Protein AF-A0A956WEF5-F1 (afdb_monomer)

Nearest PDB structures (foldseek):
  1ory-assembly1_A  TM=5.191E-01  e=2.048E+00  Aquifex aeolicus VF5
  8xyv-assembly2_B  TM=6.506E-01  e=3.938E+00  synthetic construct
  8fit-assembly1_A  TM=6.083E-01  e=5.626E+00  synthetic construct
  8xyv-assembly1_A  TM=6.035E-01  e=4.707E+00  synthetic construct
  5k7v-assembly1_B  TM=5.046E-01  e=6.336E+00  synthetic construct

Solvent-accessible surface area (backbone atoms only — not comparable to full-atom values): 5389 Å² total; per-residue (Å²): 132,83,85,73,51,72,48,55,54,41,49,51,54,43,50,58,30,48,49,51,25,59,70,25,42,63,47,34,71,68,61,84,44,77,60,20,46,50,44,28,31,55,25,26,49,52,30,41,55,48,46,64,72,34,47,87,64,48,65,63,85,67,46,50,61,55,52,48,51,39,49,48,57,29,50,62,41,42,60,54,48,54,51,53,53,49,52,54,52,53,53,56,48,60,73,70,49,81,135

Radius of gyration: 17.97 Å; Cα contacts (8 Å, |Δi|>4): 74; chains: 1; bounding box: 50×24×54 Å

Mean predicted aligned error: 5.7 Å

pLDDT: mean 89.57, std 7.63, range [52.97, 96.94]

Secondary structure (DSSP, 8-state):
-----HHHHHHHHHHHHHHHHHHHHHHHHH-S-HHHHHHHHHHHHHHHHHHHHHGGGS-HHHHHHHHHHHHHHHHHHHHHHHHHHHHHHHHHHHHTS--

Foldseek 3Di:
DPDQDLLNVLVVQLVVLVVQLVVLQVVVVVVPDPVSLVSNLVSLVSSLVSLVVCVVSDDCVVSVVVSVVSVVSNVVSVVVVVVVVVVVVVVVCVVVDDD

Structure (mmCIF, N/CA/C/O backbone):
data_AF-A0A956WEF5-F1
#
_entry.id   AF-A0A956WEF5-F1
#
loop_
_atom_site.group_PDB
_atom_site.id
_atom_site.type_symbol
_atom_site.label_atom_id
_atom_site.label_alt_id
_atom_site.label_comp_id
_atom_site.label_asym_id
_atom_site.label_entity_id
_atom_site.label_seq_id
_atom_site.pdbx_PDB_ins_code
_atom_site.Cartn_x
_atom_site.Cartn_y
_atom_site.Cartn_z
_atom_site.occupancy
_atom_site.B_iso_or_equiv
_atom_site.auth_seq_id
_atom_site.auth_comp_id
_atom_site.auth_asym_id
_atom_site.auth_atom_id
_atom_site.pdbx_PDB_model_num
ATOM 1 N N . MET A 1 1 ? 4.951 16.988 -27.914 1.00 52.97 1 MET A N 1
ATOM 2 C CA . MET A 1 1 ? 4.544 15.969 -26.926 1.00 52.97 1 MET A CA 1
ATOM 3 C C . MET A 1 1 ? 5.767 15.113 -26.678 1.00 52.97 1 MET A C 1
ATOM 5 O O . MET A 1 1 ? 6.176 14.414 -27.592 1.00 52.97 1 MET A O 1
ATOM 9 N N . THR A 1 2 ? 6.439 15.276 -25.542 1.00 69.56 2 THR A N 1
ATOM 10 C CA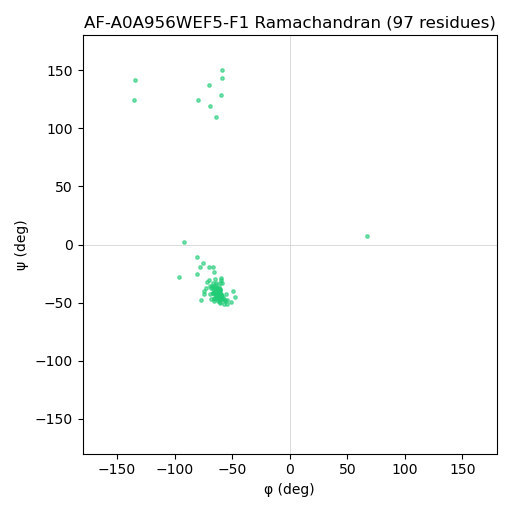 . THR A 1 2 ? 7.626 14.469 -25.232 1.00 69.56 2 THR A CA 1
ATOM 11 C C . THR A 1 2 ? 7.156 13.040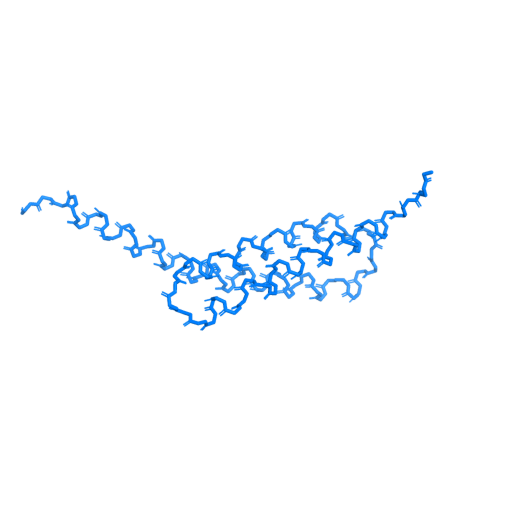 -24.983 1.00 69.56 2 THR A C 1
ATOM 13 O O . THR A 1 2 ? 6.311 12.825 -24.117 1.00 69.56 2 THR A O 1
ATOM 16 N N . GLU A 1 3 ? 7.625 12.086 -25.781 1.00 78.19 3 GLU A N 1
ATOM 17 C CA . GLU A 1 3 ? 7.337 10.665 -25.580 1.00 78.19 3 GLU A CA 1
ATOM 18 C C . GLU A 1 3 ? 7.966 10.239 -24.249 1.00 78.19 3 GLU A C 1
ATOM 20 O O . GLU A 1 3 ? 9.188 10.227 -24.099 1.00 78.19 3 GLU A O 1
ATOM 25 N N . ILE A 1 4 ? 7.134 9.971 -23.244 1.00 85.06 4 ILE A N 1
ATOM 26 C CA . ILE A 1 4 ? 7.606 9.481 -21.949 1.00 85.06 4 ILE A CA 1
ATOM 27 C C . ILE A 1 4 ? 7.865 7.983 -22.105 1.00 85.06 4 ILE A C 1
ATOM 29 O O . ILE A 1 4 ? 6.974 7.229 -22.493 1.00 85.06 4 ILE A O 1
ATOM 33 N N . SER A 1 5 ? 9.083 7.543 -21.786 1.00 94.31 5 SER A N 1
ATOM 34 C CA . SER A 1 5 ? 9.415 6.119 -21.730 1.00 94.31 5 SER A CA 1
ATOM 35 C C . SER A 1 5 ? 8.519 5.401 -20.720 1.00 94.31 5 SER A C 1
ATOM 37 O O . SER A 1 5 ? 8.261 5.923 -19.634 1.00 94.31 5 SER A O 1
ATOM 39 N N . TYR A 1 6 ? 8.114 4.161 -21.017 1.00 92.25 6 TYR A N 1
ATOM 40 C CA . TYR A 1 6 ? 7.374 3.313 -20.071 1.00 92.25 6 TYR A CA 1
ATOM 41 C C . TYR A 1 6 ? 8.047 3.267 -18.692 1.00 92.25 6 TYR A C 1
ATOM 43 O O . TYR A 1 6 ? 7.389 3.372 -17.659 1.00 92.25 6 TYR A O 1
ATOM 51 N N . ARG A 1 7 ? 9.383 3.191 -18.670 1.00 93.88 7 ARG A N 1
ATOM 52 C CA . ARG A 1 7 ? 10.163 3.196 -17.430 1.00 93.88 7 ARG A CA 1
ATOM 53 C C . ARG A 1 7 ? 9.988 4.483 -16.629 1.00 93.88 7 ARG A C 1
ATOM 55 O O . ARG A 1 7 ? 9.909 4.414 -15.404 1.00 93.88 7 ARG A O 1
ATOM 62 N N . ASP A 1 8 ? 9.955 5.630 -17.293 1.00 95.38 8 ASP A N 1
ATOM 63 C CA . ASP A 1 8 ? 9.848 6.924 -16.621 1.00 95.38 8 ASP A CA 1
ATOM 64 C C . ASP A 1 8 ? 8.428 7.147 -16.104 1.00 95.38 8 ASP A C 1
ATOM 66 O O . ASP A 1 8 ? 8.259 7.548 -14.956 1.00 95.38 8 ASP A O 1
ATOM 70 N N . ALA A 1 9 ? 7.413 6.752 -16.879 1.00 95.44 9 ALA A N 1
ATOM 71 C CA . ALA A 1 9 ? 6.025 6.742 -16.421 1.00 95.44 9 ALA A CA 1
ATOM 72 C C . ALA A 1 9 ? 5.841 5.852 -15.177 1.00 95.44 9 ALA A C 1
ATOM 74 O O . ALA A 1 9 ? 5.237 6.275 -14.193 1.00 95.44 9 ALA A O 1
ATOM 75 N N . MET A 1 10 ? 6.408 4.639 -15.182 1.00 95.69 10 MET A N 1
ATOM 76 C CA . MET A 1 10 ? 6.340 3.724 -14.037 1.00 95.69 10 MET A CA 1
ATOM 77 C C . MET A 1 10 ? 7.127 4.230 -12.824 1.00 95.69 10 MET A C 1
ATOM 79 O O . MET A 1 10 ? 6.693 4.043 -11.688 1.00 95.69 10 MET A O 1
ATOM 83 N N . ARG A 1 11 ? 8.268 4.896 -13.039 1.00 95.06 11 ARG A N 1
ATOM 84 C CA . ARG A 1 11 ? 9.043 5.526 -11.963 1.00 95.06 11 ARG A CA 1
ATOM 85 C C . ARG A 1 11 ? 8.234 6.626 -11.280 1.00 95.06 11 ARG A C 1
ATOM 87 O O . ARG A 1 11 ? 8.163 6.620 -10.053 1.00 95.06 11 ARG A O 1
ATOM 94 N N . SER A 1 12 ? 7.627 7.526 -12.053 1.00 95.88 12 SER A N 1
ATOM 95 C CA . SER A 1 12 ? 6.776 8.593 -11.515 1.00 95.88 12 SER A CA 1
ATOM 96 C C . SER A 1 12 ? 5.582 8.012 -10.766 1.00 95.88 12 SER A C 1
ATOM 98 O O . SER A 1 12 ? 5.356 8.373 -9.616 1.00 95.88 12 SER A O 1
ATOM 100 N N . LEU A 1 13 ? 4.902 7.022 -11.356 1.00 95.12 13 LEU A N 1
ATOM 101 C CA . LEU A 1 13 ? 3.778 6.337 -10.722 1.00 95.12 13 LEU A CA 1
ATOM 102 C C . LEU A 1 13 ? 4.157 5.767 -9.348 1.00 95.12 13 LEU A C 1
ATOM 104 O O . LEU A 1 13 ? 3.455 6.011 -8.371 1.00 95.12 13 LEU A O 1
ATOM 108 N N . ILE A 1 14 ? 5.257 5.014 -9.252 1.00 95.94 14 ILE A N 1
AT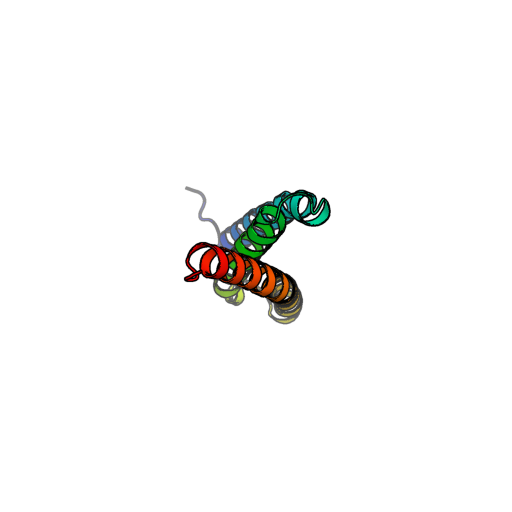OM 109 C CA . ILE A 1 14 ? 5.707 4.445 -7.973 1.00 95.94 14 ILE A CA 1
ATOM 110 C C . ILE A 1 14 ? 6.077 5.550 -6.981 1.00 95.94 14 ILE A C 1
ATOM 112 O O . ILE A 1 14 ? 5.705 5.447 -5.814 1.00 95.94 14 ILE A O 1
ATOM 116 N N . GLY A 1 15 ? 6.780 6.592 -7.435 1.00 95.50 15 GLY A N 1
ATOM 117 C CA . GLY A 1 15 ? 7.181 7.726 -6.601 1.00 95.50 15 GLY A CA 1
ATOM 118 C C . GLY A 1 15 ? 5.985 8.418 -5.952 1.00 95.50 15 GLY A C 1
ATOM 119 O O . GLY A 1 15 ? 5.936 8.532 -4.731 1.00 95.50 15 GLY A O 1
ATOM 120 N N . GLU A 1 16 ? 4.974 8.774 -6.743 1.00 96.31 16 GLU A N 1
ATOM 121 C CA . GLU A 1 16 ? 3.757 9.408 -6.228 1.00 96.31 16 GLU A CA 1
ATOM 122 C C . GLU A 1 16 ? 2.983 8.493 -5.264 1.00 96.31 16 GLU A C 1
ATOM 124 O O . GLU A 1 16 ? 2.392 8.953 -4.290 1.00 96.31 16 GLU A O 1
ATOM 129 N N . ARG A 1 17 ? 2.938 7.178 -5.527 1.00 96.44 17 ARG A N 1
ATOM 130 C CA . ARG A 1 17 ? 2.257 6.240 -4.618 1.00 96.44 17 ARG A CA 1
ATOM 131 C C . ARG A 1 17 ? 3.031 6.041 -3.318 1.00 96.44 17 ARG A C 1
ATOM 133 O O . ARG A 1 17 ? 2.404 5.826 -2.286 1.00 96.44 17 ARG A O 1
ATOM 140 N N . TRP A 1 18 ? 4.361 6.104 -3.358 1.00 95.38 18 TRP A N 1
ATOM 141 C CA . TRP A 1 18 ? 5.197 6.064 -2.160 1.00 95.38 18 TRP A CA 1
ATOM 142 C C . TRP A 1 18 ? 4.993 7.308 -1.293 1.00 95.38 18 TRP A C 1
ATOM 144 O O . TRP A 1 18 ? 4.861 7.179 -0.079 1.00 95.38 18 TRP A O 1
ATOM 154 N N . GLU A 1 19 ? 4.890 8.486 -1.906 1.00 96.06 19 GLU A N 1
ATOM 155 C CA . GLU A 1 19 ? 4.605 9.738 -1.201 1.00 96.06 19 GLU A CA 1
ATOM 156 C C . GLU A 1 19 ? 3.285 9.659 -0.424 1.00 96.06 19 GLU A C 1
ATOM 158 O O . GLU A 1 19 ? 3.268 9.923 0.774 1.00 96.06 19 GLU A O 1
ATOM 163 N N . SER A 1 20 ? 2.219 9.130 -1.037 1.00 95.12 20 SER A N 1
ATOM 164 C CA . SER A 1 20 ? 0.945 8.912 -0.333 1.00 95.12 20 SER A CA 1
ATOM 165 C C . SER A 1 20 ? 1.057 7.960 0.868 1.00 95.12 20 SER A C 1
ATOM 167 O O . SER A 1 20 ? 0.325 8.110 1.842 1.00 95.12 20 SER A O 1
ATOM 169 N N . VAL A 1 21 ? 1.941 6.955 0.813 1.00 94.19 21 VAL A N 1
ATOM 170 C CA . VAL A 1 21 ? 2.205 6.082 1.972 1.00 94.19 21 VAL A CA 1
ATOM 171 C C . VAL A 1 21 ? 2.915 6.874 3.061 1.00 94.19 21 VAL A C 1
ATOM 173 O O . VAL A 1 21 ? 2.523 6.801 4.221 1.00 94.19 21 VAL A O 1
ATOM 176 N N . TRP A 1 22 ? 3.944 7.634 2.688 1.00 93.94 22 TRP A N 1
ATOM 177 C CA . TRP A 1 22 ? 4.751 8.419 3.614 1.00 93.94 22 TRP A CA 1
ATOM 178 C C . TRP A 1 22 ? 3.930 9.474 4.360 1.00 93.94 22 TRP A C 1
ATOM 180 O O . TRP A 1 22 ? 4.056 9.596 5.575 1.00 93.94 22 TRP A O 1
ATOM 190 N N . GLU A 1 23 ? 3.043 10.180 3.661 1.00 94.38 23 GLU A N 1
ATOM 191 C CA . GLU A 1 23 ? 2.151 11.186 4.248 1.00 94.38 23 GLU A CA 1
ATOM 192 C C . GLU A 1 23 ? 1.144 10.593 5.243 1.00 94.38 23 GLU A C 1
ATOM 194 O O . GLU A 1 23 ? 0.753 11.263 6.197 1.00 94.38 23 GLU A O 1
ATOM 199 N N . ALA A 1 24 ? 0.745 9.331 5.059 1.00 91.88 24 ALA A N 1
ATOM 200 C CA . ALA A 1 24 ? -0.197 8.656 5.949 1.00 91.88 24 ALA A CA 1
ATOM 201 C C . ALA A 1 24 ? 0.459 8.122 7.241 1.00 91.88 24 ALA A C 1
ATOM 203 O O . ALA A 1 24 ? -0.216 7.969 8.261 1.00 91.88 24 ALA A O 1
ATOM 204 N N . ILE A 1 25 ? 1.771 7.845 7.227 1.00 91.25 25 ILE A N 1
ATOM 205 C CA . ILE A 1 25 ? 2.487 7.216 8.352 1.00 91.25 25 ILE A CA 1
ATOM 206 C C . ILE A 1 25 ? 2.378 8.009 9.667 1.00 91.25 25 ILE A C 1
ATOM 208 O O . ILE A 1 25 ? 2.091 7.380 10.687 1.00 91.25 25 ILE A O 1
ATOM 212 N N . PRO A 1 26 ? 2.574 9.344 9.707 1.00 91.75 26 PRO A N 1
ATOM 213 C CA . PRO A 1 26 ? 2.519 10.095 10.961 1.00 91.75 26 PRO A CA 1
ATOM 214 C C . PRO A 1 26 ? 1.204 9.913 11.726 1.00 91.75 26 PRO A C 1
ATOM 216 O O . PRO A 1 26 ? 1.235 9.680 12.932 1.00 91.75 26 PRO A O 1
ATOM 219 N N . ARG A 1 27 ? 0.062 9.924 11.023 1.00 87.88 27 ARG A N 1
ATOM 220 C CA . ARG A 1 27 ? -1.264 9.719 11.630 1.00 87.88 27 ARG A CA 1
ATOM 221 C C . ARG A 1 27 ? -1.410 8.311 12.209 1.00 87.88 27 ARG A C 1
ATOM 223 O O . ARG A 1 27 ? -1.948 8.148 13.297 1.00 87.88 27 ARG A O 1
ATOM 230 N N . ALA A 1 28 ? -0.898 7.297 11.509 1.00 86.81 28 ALA A N 1
ATOM 231 C CA . ALA A 1 28 ? -0.907 5.921 12.005 1.00 86.81 28 ALA A CA 1
ATOM 232 C C . ALA A 1 28 ? -0.040 5.738 13.262 1.00 86.81 28 ALA A C 1
ATOM 234 O O . ALA A 1 28 ? -0.404 4.967 14.144 1.00 86.81 28 ALA A O 1
ATOM 235 N N . ILE A 1 29 ? 1.096 6.440 13.347 1.00 87.75 29 ILE A N 1
ATOM 236 C CA . ILE A 1 29 ? 2.002 6.383 14.505 1.00 87.75 29 ILE A CA 1
ATOM 237 C C . ILE A 1 29 ? 1.415 7.119 15.713 1.00 87.75 29 ILE A C 1
ATOM 239 O O . ILE A 1 29 ? 1.587 6.655 16.837 1.00 87.75 29 ILE A O 1
ATOM 243 N N . GLU A 1 30 ? 0.733 8.247 15.498 1.00 87.62 30 GLU A N 1
ATOM 244 C CA . GLU A 1 30 ? 0.082 9.002 16.576 1.00 87.62 30 GLU A CA 1
ATOM 245 C C . GLU A 1 30 ? -0.957 8.148 17.319 1.00 87.62 30 GLU A C 1
ATOM 247 O O . GLU A 1 30 ? -1.120 8.290 18.529 1.00 87.62 30 GLU A O 1
ATOM 252 N N . GLY A 1 31 ? -1.627 7.227 16.615 1.00 73.94 31 GLY A N 1
ATOM 253 C CA . GLY A 1 31 ? -2.496 6.214 17.221 1.00 73.94 31 GLY A CA 1
ATOM 254 C C . GLY A 1 31 ? -3.763 6.770 17.882 1.00 73.94 31 GLY A C 1
ATOM 255 O O . GLY A 1 31 ? -4.488 6.022 18.532 1.00 73.94 31 GLY A O 1
ATOM 256 N N . ALA A 1 32 ? -4.038 8.067 17.721 1.00 71.88 32 ALA A N 1
ATOM 257 C CA . ALA A 1 32 ? -5.238 8.725 18.231 1.00 71.88 32 ALA A CA 1
ATOM 258 C C . ALA A 1 32 ? -6.485 8.444 17.370 1.00 71.88 32 ALA A C 1
ATOM 260 O O . ALA A 1 32 ? -7.605 8.616 17.847 1.00 71.88 32 ALA A O 1
ATOM 261 N N . ASP A 1 33 ? -6.289 8.008 16.121 1.00 73.19 33 ASP A N 1
ATOM 262 C CA . ASP A 1 33 ? -7.346 7.742 15.148 1.00 73.19 33 ASP A CA 1
ATOM 263 C C . ASP A 1 33 ? -7.099 6.413 14.412 1.00 73.19 33 ASP A C 1
ATOM 265 O O . ASP A 1 33 ? -6.047 6.209 13.795 1.00 73.19 33 ASP A O 1
ATOM 269 N N . ILE A 1 34 ? -8.092 5.518 14.457 1.00 72.81 34 ILE A N 1
ATOM 270 C CA . ILE A 1 34 ? -8.103 4.219 13.761 1.00 72.81 34 ILE A CA 1
ATOM 271 C C . ILE A 1 34 ? -7.970 4.410 12.240 1.00 72.81 34 ILE A C 1
ATOM 273 O O . ILE A 1 34 ? -7.391 3.564 11.546 1.00 72.81 34 ILE A O 1
ATOM 277 N N . GLU A 1 35 ? -8.435 5.541 11.709 1.00 80.00 35 GLU A N 1
ATOM 278 C CA . GLU A 1 35 ? -8.326 5.854 10.285 1.00 80.00 35 GLU A CA 1
ATOM 279 C C . GLU A 1 35 ? -6.869 6.043 9.834 1.00 80.00 35 GLU A C 1
ATOM 281 O O . GLU A 1 35 ? -6.545 5.764 8.682 1.00 80.00 35 GLU A O 1
ATOM 286 N N . GLY A 1 36 ? -5.937 6.383 10.735 1.00 85.50 36 GLY A N 1
ATOM 287 C CA . GLY A 1 36 ? -4.513 6.491 10.396 1.00 85.50 36 GLY A CA 1
ATOM 288 C C . GLY A 1 36 ? -3.922 5.180 9.867 1.00 85.50 36 GLY A C 1
ATOM 289 O O . GLY A 1 36 ? -3.264 5.154 8.825 1.00 85.50 36 GLY A O 1
ATOM 290 N N . VAL A 1 37 ? -4.194 4.060 10.542 1.00 86.12 37 VAL A N 1
ATOM 291 C CA . VAL A 1 37 ? -3.759 2.723 10.093 1.00 86.12 37 VAL A CA 1
ATOM 292 C C . VAL A 1 37 ? -4.469 2.327 8.796 1.00 86.12 37 VAL A C 1
ATOM 294 O O . VAL A 1 37 ? -3.853 1.732 7.902 1.00 86.12 37 VAL A O 1
ATOM 297 N N . HIS A 1 38 ? -5.753 2.677 8.670 1.00 86.62 38 HIS A N 1
ATOM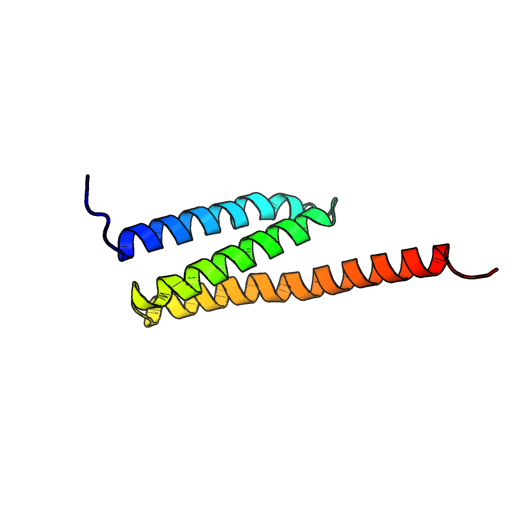 298 C CA . HIS A 1 38 ? -6.527 2.446 7.454 1.00 86.62 38 HIS A CA 1
ATOM 299 C C . HIS A 1 38 ? -5.908 3.162 6.243 1.00 86.62 38 HIS A C 1
ATOM 301 O O . HIS A 1 38 ? -5.692 2.528 5.205 1.00 86.62 38 HIS A O 1
ATOM 307 N N . ASP A 1 39 ? -5.532 4.431 6.391 1.00 90.12 39 ASP A N 1
ATOM 308 C CA . ASP A 1 39 ? -4.926 5.249 5.340 1.00 90.12 39 ASP A CA 1
ATOM 309 C C . ASP A 1 39 ? -3.607 4.649 4.838 1.00 90.12 39 ASP A C 1
ATOM 311 O O . ASP A 1 39 ? -3.434 4.440 3.630 1.00 90.12 39 ASP A O 1
ATOM 315 N N . VAL A 1 40 ? -2.695 4.279 5.747 1.00 92.38 40 VAL A N 1
ATOM 316 C CA . VAL A 1 40 ? -1.414 3.653 5.365 1.00 92.38 40 VAL A CA 1
ATOM 317 C C . VAL A 1 40 ? -1.660 2.313 4.670 1.00 92.38 40 VAL A C 1
ATOM 319 O O . VAL A 1 40 ? -0.999 1.987 3.676 1.00 92.38 40 VAL A O 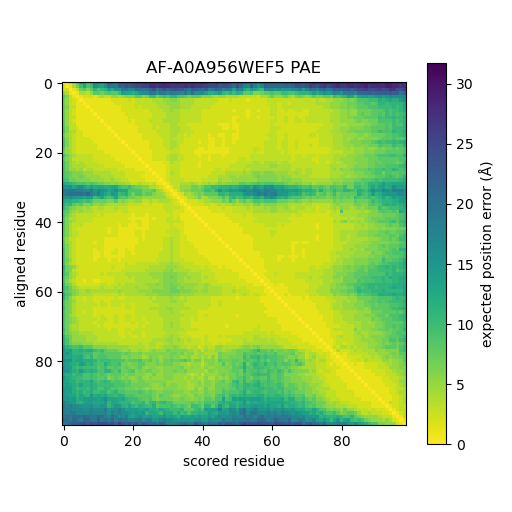1
ATOM 322 N N . ARG A 1 41 ? -2.642 1.527 5.124 1.00 90.38 41 ARG A N 1
ATOM 323 C CA . ARG A 1 41 ? -3.010 0.255 4.484 1.00 90.38 41 ARG A CA 1
ATOM 324 C C . ARG A 1 41 ? -3.544 0.468 3.066 1.00 90.38 41 ARG A C 1
ATOM 326 O O . ARG A 1 41 ? -3.174 -0.269 2.149 1.00 90.38 41 ARG A O 1
ATOM 333 N N . VAL A 1 42 ? -4.412 1.455 2.861 1.00 92.62 42 VAL A N 1
ATOM 334 C CA . VAL A 1 42 ? -4.970 1.774 1.540 1.00 92.62 42 VAL A CA 1
ATOM 335 C C . VAL A 1 42 ? -3.873 2.282 0.603 1.00 92.62 42 VAL A C 1
ATOM 337 O O . VAL A 1 42 ? -3.763 1.798 -0.530 1.00 92.62 42 VAL A O 1
ATOM 340 N N . ALA A 1 43 ? -3.026 3.201 1.068 1.00 95.12 43 ALA A N 1
ATOM 341 C CA . ALA A 1 43 ? -1.915 3.739 0.291 1.00 95.12 43 ALA A CA 1
ATOM 342 C C . ALA A 1 43 ? -0.901 2.645 -0.090 1.00 95.12 43 ALA A C 1
ATOM 344 O O . ALA A 1 43 ? -0.533 2.523 -1.260 1.00 95.12 43 ALA A O 1
ATOM 345 N N . SER A 1 44 ? -0.518 1.777 0.853 1.00 94.44 44 SER A N 1
ATOM 346 C CA . SER A 1 44 ? 0.448 0.692 0.612 1.00 94.44 44 SER A CA 1
ATOM 347 C C . SER A 1 44 ? -0.087 -0.370 -0.351 1.00 94.44 44 SER A C 1
ATOM 349 O O . SER A 1 44 ? 0.643 -0.827 -1.236 1.00 94.44 44 SER A O 1
ATOM 351 N N . ARG A 1 45 ? -1.387 -0.694 -0.290 1.00 94.75 45 ARG A N 1
ATOM 352 C CA . ARG A 1 45 ? -2.041 -1.557 -1.286 1.00 94.75 45 ARG A CA 1
ATOM 353 C C . ARG A 1 45 ? -1.973 -0.954 -2.693 1.00 94.75 45 ARG A C 1
ATOM 355 O O . ARG A 1 45 ? -1.696 -1.687 -3.643 1.00 94.75 45 ARG A O 1
ATOM 362 N N . ARG A 1 46 ? -2.225 0.353 -2.838 1.00 96.06 46 ARG A N 1
ATOM 363 C CA . ARG A 1 46 ? -2.153 1.060 -4.133 1.00 96.06 46 ARG A CA 1
ATOM 364 C C . ARG A 1 46 ? -0.726 1.111 -4.671 1.00 96.06 46 ARG A C 1
ATOM 366 O O . ARG A 1 46 ? -0.527 0.854 -5.855 1.00 96.06 46 ARG A O 1
ATOM 373 N N . LEU A 1 47 ? 0.255 1.369 -3.807 1.00 96.81 47 LEU A N 1
ATOM 374 C CA . LEU A 1 47 ? 1.672 1.272 -4.151 1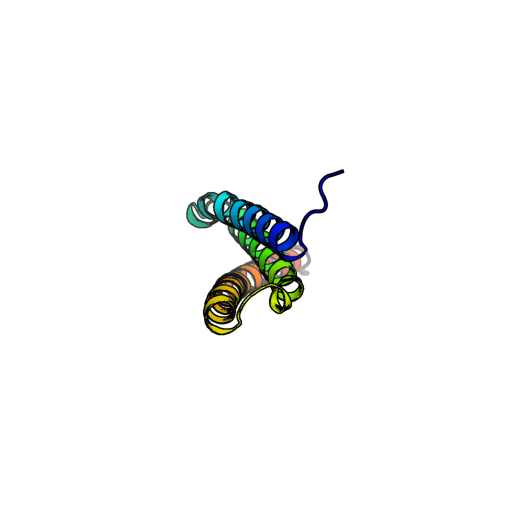.00 96.81 47 LEU A CA 1
ATOM 375 C C . LEU A 1 47 ? 2.012 -0.123 -4.679 1.00 96.81 47 LEU A C 1
ATOM 377 O O . LEU A 1 47 ? 2.593 -0.236 -5.752 1.00 96.81 47 LEU A O 1
ATOM 381 N N . ARG A 1 48 ? 1.601 -1.190 -3.985 1.00 95.50 48 ARG A N 1
ATOM 382 C CA . ARG A 1 48 ? 1.871 -2.563 -4.432 1.00 95.50 48 ARG A CA 1
ATOM 383 C C . ARG A 1 48 ? 1.261 -2.855 -5.803 1.00 95.50 48 ARG A C 1
ATOM 385 O O . ARG A 1 48 ? 1.947 -3.416 -6.644 1.00 95.50 48 ARG A O 1
ATOM 392 N N . ALA A 1 49 ? 0.021 -2.429 -6.043 1.00 96.25 49 ALA A N 1
ATOM 393 C CA . ALA A 1 49 ? -0.625 -2.595 -7.345 1.00 96.25 49 ALA A CA 1
ATOM 394 C C . ALA A 1 49 ? 0.118 -1.842 -8.464 1.00 96.25 49 ALA A C 1
ATOM 396 O O . ALA A 1 49 ? 0.328 -2.389 -9.544 1.00 96.25 49 ALA A O 1
ATOM 397 N N . ALA A 1 50 ? 0.567 -0.611 -8.200 1.00 96.44 50 ALA A N 1
ATOM 398 C CA . ALA A 1 50 ? 1.418 0.126 -9.131 1.00 96.44 50 ALA A CA 1
ATOM 399 C C . ALA A 1 50 ? 2.742 -0.607 -9.390 1.00 96.44 50 ALA A C 1
ATOM 401 O O . ALA A 1 50 ? 3.218 -0.650 -10.524 1.00 96.44 50 ALA A O 1
ATOM 402 N N . MET A 1 51 ? 3.317 -1.214 -8.351 1.00 96.94 51 MET A N 1
ATOM 403 C CA . MET A 1 51 ? 4.551 -1.972 -8.483 1.00 96.94 51 MET A CA 1
ATOM 404 C C . MET A 1 51 ? 4.376 -3.280 -9.272 1.00 96.94 51 MET A C 1
ATOM 406 O O . MET A 1 51 ? 5.256 -3.649 -10.044 1.00 96.94 51 MET A O 1
ATOM 410 N N . ASP A 1 52 ? 3.233 -3.956 -9.136 1.00 95.62 52 ASP A N 1
ATOM 411 C CA . ASP A 1 52 ? 2.898 -5.147 -9.929 1.00 95.62 52 ASP A CA 1
ATOM 412 C C . ASP A 1 52 ? 2.886 -4.815 -11.437 1.00 95.62 52 ASP A C 1
ATOM 414 O O . ASP A 1 52 ? 3.460 -5.540 -12.247 1.00 95.62 52 ASP A O 1
ATOM 418 N N . VAL A 1 53 ? 2.300 -3.675 -11.823 1.00 95.19 53 VAL A N 1
ATOM 419 C CA . VAL A 1 53 ? 2.271 -3.216 -13.227 1.00 95.19 53 VAL A CA 1
ATOM 420 C C . VAL A 1 53 ? 3.665 -2.818 -13.721 1.00 95.19 53 VAL A C 1
ATOM 422 O O . VAL A 1 53 ? 4.031 -3.071 -14.869 1.00 95.19 53 VAL A O 1
ATOM 425 N N . ALA A 1 54 ? 4.463 -2.204 -12.855 1.00 94.75 54 ALA A N 1
ATOM 426 C CA . ALA A 1 54 ? 5.769 -1.673 -13.203 1.00 94.75 54 ALA A CA 1
ATOM 427 C C . ALA A 1 54 ? 6.897 -2.720 -13.251 1.00 94.75 54 ALA A C 1
ATOM 429 O O . ALA A 1 54 ? 7.978 -2.399 -13.749 1.00 94.75 54 ALA A O 1
ATOM 430 N N . GLU A 1 55 ? 6.673 -3.953 -12.781 1.00 94.06 55 GLU A N 1
ATOM 431 C CA . GLU A 1 55 ? 7.686 -5.020 -12.731 1.00 94.06 55 GLU A CA 1
ATOM 432 C C . GLU A 1 55 ? 8.477 -5.192 -14.049 1.00 94.06 55 GLU A C 1
ATOM 434 O O . GLU A 1 55 ? 9.710 -5.224 -13.989 1.00 94.06 55 GLU A O 1
ATOM 439 N N . PRO A 1 56 ? 7.857 -5.199 -15.251 1.00 93.88 56 PRO A N 1
ATOM 440 C CA . PRO A 1 56 ? 8.589 -5.369 -16.510 1.00 93.88 56 PRO A CA 1
ATOM 441 C C . PRO A 1 56 ? 9.529 -4.205 -16.860 1.00 93.88 56 PRO A C 1
ATOM 443 O O . PRO A 1 56 ? 10.434 -4.365 -17.679 1.00 93.88 56 PRO A O 1
ATOM 446 N N . ALA A 1 57 ? 9.337 -3.020 -16.268 1.00 94.81 57 ALA A N 1
ATOM 447 C CA . ALA A 1 57 ? 10.149 -1.839 -16.562 1.00 94.81 57 ALA A CA 1
ATOM 448 C C . ALA A 1 57 ? 11.546 -1.894 -15.921 1.00 94.81 57 ALA A C 1
ATOM 450 O O . ALA A 1 57 ? 12.432 -1.112 -16.298 1.00 94.81 57 ALA A O 1
ATOM 451 N N . PHE A 1 58 ? 11.756 -2.782 -14.946 1.00 94.62 58 PHE A N 1
ATOM 452 C CA . PHE A 1 58 ? 12.846 -2.697 -13.983 1.00 94.62 58 PHE A CA 1
ATOM 453 C C . PHE A 1 58 ? 13.574 -4.039 -13.783 1.00 94.62 58 PHE A C 1
ATOM 455 O O . PHE A 1 58 ? 12.945 -5.091 -13.748 1.00 94.62 58 PHE A O 1
ATOM 462 N N . PRO A 1 59 ? 14.915 -4.043 -13.620 1.00 95.94 59 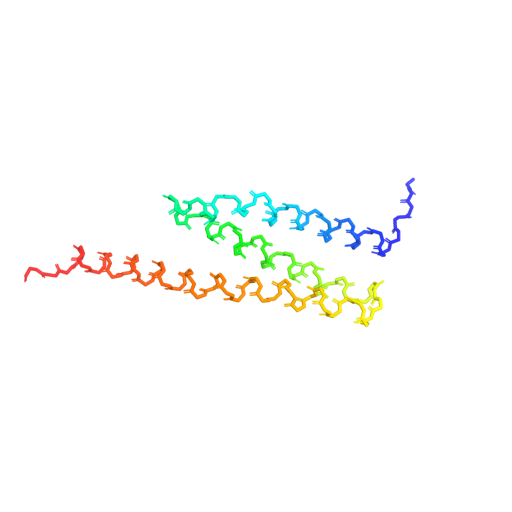PRO A N 1
ATOM 463 C CA . PRO A 1 59 ? 15.631 -5.283 -13.335 1.00 95.94 59 PRO A CA 1
ATOM 464 C C . PRO A 1 59 ? 15.167 -5.971 -12.037 1.00 95.94 59 PRO A C 1
ATOM 466 O O . PRO A 1 59 ? 15.164 -5.382 -10.956 1.00 95.94 59 PRO A O 1
ATOM 469 N N . ALA A 1 60 ? 14.840 -7.259 -12.130 1.00 94.81 60 ALA A N 1
ATOM 470 C CA . ALA A 1 60 ? 14.239 -8.016 -11.032 1.00 94.81 60 ALA A CA 1
ATOM 471 C C . ALA A 1 60 ? 15.092 -8.072 -9.749 1.00 94.81 60 ALA A C 1
ATOM 473 O O . ALA A 1 60 ? 14.540 -8.149 -8.651 1.00 94.81 60 ALA A O 1
ATOM 474 N N . SER A 1 61 ? 16.425 -8.036 -9.868 1.00 95.56 61 SER A N 1
ATOM 475 C CA . SER A 1 61 ? 17.358 -8.166 -8.738 1.00 95.56 61 SER A CA 1
ATOM 476 C C . SER A 1 61 ? 17.195 -7.067 -7.687 1.00 95.56 61 SER A C 1
ATOM 478 O O . SER A 1 61 ? 17.248 -7.360 -6.495 1.00 95.56 61 SER A O 1
ATOM 480 N N . TRP A 1 62 ? 16.952 -5.825 -8.109 1.00 91.25 62 TRP A N 1
ATOM 481 C CA . TRP A 1 62 ? 16.722 -4.701 -7.195 1.00 91.25 62 TRP A CA 1
ATOM 482 C C . TRP A 1 62 ? 15.233 -4.438 -6.956 1.00 91.25 62 TRP A C 1
ATOM 484 O O . TRP A 1 62 ? 14.857 -3.971 -5.883 1.00 91.25 62 TRP A O 1
ATOM 494 N N . TYR A 1 63 ? 14.375 -4.773 -7.924 1.00 95.44 63 TYR A N 1
ATOM 495 C CA . TYR A 1 63 ? 12.949 -4.478 -7.846 1.00 95.44 63 TYR A CA 1
ATOM 496 C C . TYR A 1 63 ? 12.199 -5.391 -6.867 1.00 95.44 63 TYR A C 1
ATOM 498 O O . TYR A 1 63 ? 11.394 -4.931 -6.056 1.00 95.44 63 TYR A O 1
ATOM 506 N N . ARG A 1 64 ? 12.504 -6.695 -6.884 1.00 94.69 64 ARG A N 1
ATOM 507 C CA . ARG A 1 64 ? 11.844 -7.688 -6.019 1.00 94.69 64 ARG A CA 1
ATOM 508 C C . ARG A 1 64 ? 12.026 -7.412 -4.521 1.00 94.69 64 ARG A C 1
ATOM 510 O O . ARG A 1 64 ? 11.057 -7.577 -3.784 1.00 94.69 64 ARG A O 1
ATOM 517 N N . PRO A 1 65 ? 13.214 -7.015 -4.020 1.00 95.44 65 PRO A N 1
ATOM 518 C CA . PRO A 1 65 ? 13.357 -6.560 -2.638 1.00 95.44 65 PRO A CA 1
ATOM 519 C C . PRO A 1 65 ? 12.402 -5.419 -2.265 1.00 95.44 65 PRO A C 1
ATOM 521 O O . PRO A 1 65 ? 11.712 -5.538 -1.259 1.00 95.44 65 PRO A O 1
ATOM 524 N N . LEU A 1 66 ? 12.297 -4.371 -3.090 1.00 93.06 66 LEU A N 1
ATOM 525 C CA . LEU A 1 66 ? 11.405 -3.235 -2.823 1.00 93.06 66 LEU A CA 1
ATOM 526 C C . LEU A 1 66 ? 9.934 -3.655 -2.809 1.00 93.06 66 LEU A C 1
ATOM 528 O O . LEU A 1 66 ? 9.181 -3.274 -1.914 1.00 93.06 66 LEU A O 1
ATOM 532 N N . HIS A 1 67 ? 9.534 -4.479 -3.778 1.00 94.62 67 HIS A N 1
ATOM 533 C CA . HIS A 1 67 ? 8.175 -5.011 -3.857 1.00 94.62 67 HIS A CA 1
ATOM 534 C C . HIS A 1 67 ? 7.809 -5.826 -2.612 1.00 94.62 67 HIS A C 1
ATOM 536 O O . HIS A 1 67 ? 6.735 -5.644 -2.036 1.00 94.62 67 HIS A O 1
ATOM 542 N N . ARG A 1 68 ? 8.738 -6.663 -2.129 1.00 94.94 68 ARG A N 1
ATOM 543 C CA . ARG A 1 68 ? 8.560 -7.418 -0.881 1.00 94.94 68 ARG A CA 1
ATOM 544 C C . ARG A 1 68 ? 8.383 -6.506 0.329 1.00 94.94 68 ARG A C 1
ATOM 546 O O . ARG A 1 68 ? 7.525 -6.803 1.154 1.00 94.94 68 ARG A O 1
ATOM 553 N N . THR A 1 69 ? 9.119 -5.401 0.416 1.00 92.62 69 THR A N 1
ATOM 554 C CA . THR A 1 69 ? 8.934 -4.413 1.490 1.00 92.62 69 THR A CA 1
ATOM 555 C C . THR A 1 69 ? 7.540 -3.787 1.442 1.00 92.62 69 THR A C 1
ATOM 557 O O . THR A 1 69 ? 6.848 -3.770 2.457 1.00 92.62 69 THR A O 1
ATOM 560 N N . ALA A 1 70 ? 7.069 -3.353 0.268 1.00 92.50 70 ALA A N 1
ATOM 561 C CA . ALA A 1 70 ? 5.712 -2.813 0.117 1.00 92.50 70 ALA A CA 1
ATOM 562 C C . ALA A 1 70 ? 4.629 -3.844 0.496 1.00 92.50 70 ALA A C 1
ATOM 564 O O . ALA A 1 70 ? 3.627 -3.516 1.141 1.00 92.50 70 ALA A O 1
ATOM 565 N N . LYS A 1 71 ? 4.850 -5.119 0.148 1.00 92.81 71 LYS A N 1
ATOM 566 C CA . LYS A 1 71 ? 3.984 -6.229 0.560 1.00 92.81 71 LYS A CA 1
ATOM 567 C C . LYS A 1 71 ? 3.990 -6.437 2.076 1.00 92.81 71 LYS A C 1
ATOM 569 O O . LYS A 1 71 ? 2.913 -6.636 2.636 1.00 92.81 71 LYS A O 1
ATOM 574 N N . ALA A 1 72 ? 5.153 -6.391 2.724 1.00 92.62 72 ALA A N 1
ATOM 575 C CA . ALA A 1 72 ? 5.269 -6.533 4.173 1.00 92.62 72 ALA A CA 1
ATOM 576 C C . ALA A 1 72 ? 4.486 -5.426 4.891 1.00 92.62 72 ALA A C 1
ATOM 578 O O . ALA A 1 72 ? 3.597 -5.744 5.670 1.00 92.62 72 ALA A O 1
ATOM 579 N N . ILE A 1 73 ? 4.688 -4.157 4.509 1.00 88.62 73 ILE A N 1
ATOM 580 C CA . ILE A 1 73 ? 3.930 -3.011 5.049 1.00 88.62 73 ILE A CA 1
ATOM 581 C C . ILE A 1 73 ? 2.417 -3.263 4.964 1.00 88.62 73 ILE A C 1
ATOM 583 O O . ILE A 1 73 ? 1.703 -3.143 5.954 1.00 88.62 73 ILE A O 1
ATOM 587 N N . THR A 1 74 ? 1.925 -3.675 3.791 1.00 88.81 74 THR A N 1
ATOM 588 C CA . THR A 1 74 ? 0.488 -3.934 3.590 1.00 88.81 74 THR A CA 1
ATOM 589 C C . THR A 1 74 ? -0.032 -5.088 4.463 1.00 88.81 74 THR A C 1
ATOM 591 O O . THR A 1 74 ? -1.202 -5.084 4.851 1.00 88.81 74 THR A O 1
ATOM 594 N N . SER A 1 75 ? 0.808 -6.097 4.719 1.00 89.25 75 SER A N 1
ATOM 595 C CA . SER A 1 75 ? 0.430 -7.317 5.445 1.00 89.25 75 SER A CA 1
ATOM 596 C C . SER A 1 75 ? 0.351 -7.065 6.949 1.00 89.25 75 SER A C 1
ATOM 598 O O . SER A 1 75 ? -0.676 -7.373 7.543 1.00 89.25 75 SER A O 1
ATOM 600 N N . GLU A 1 76 ? 1.363 -6.412 7.526 1.00 88.56 76 GLU A N 1
ATOM 601 C CA . GLU A 1 76 ? 1.392 -6.053 8.953 1.00 88.56 76 GLU A CA 1
ATOM 602 C C . GLU A 1 76 ? 0.207 -5.147 9.331 1.00 88.56 76 GLU A C 1
ATOM 604 O O . GLU A 1 76 ? -0.498 -5.385 10.309 1.00 88.56 76 GLU A O 1
ATOM 609 N N . LEU A 1 77 ? -0.100 -4.152 8.489 1.00 85.31 77 LEU A N 1
ATOM 610 C CA . LEU A 1 77 ? -1.260 -3.271 8.686 1.00 85.31 77 LEU A CA 1
ATOM 611 C C . LEU A 1 77 ? -2.600 -3.986 8.465 1.00 85.31 77 LEU A C 1
ATOM 613 O O . LEU A 1 77 ? -3.647 -3.502 8.892 1.00 85.31 77 LEU A O 1
ATOM 617 N N . GLY A 1 78 ? -2.590 -5.121 7.760 1.00 82.62 78 GLY A N 1
ATOM 618 C CA . GLY A 1 78 ? -3.765 -5.966 7.598 1.00 82.62 78 GLY A CA 1
ATOM 619 C C . GLY A 1 78 ? -4.230 -6.545 8.921 1.00 82.62 78 GLY A C 1
ATOM 620 O O . GLY A 1 78 ? -5.408 -6.421 9.234 1.00 82.62 78 GLY A O 1
ATOM 621 N N . GLU A 1 79 ? -3.312 -7.075 9.727 1.00 80.25 79 GLU A N 1
ATOM 622 C CA . GLU A 1 79 ? -3.702 -7.679 10.997 1.00 80.25 79 GLU A CA 1
ATOM 623 C C . GLU A 1 79 ? -4.255 -6.656 11.998 1.00 80.25 79 GLU A C 1
ATOM 625 O O . GLU A 1 79 ? -5.120 -6.986 12.809 1.00 80.25 79 GLU A O 1
ATOM 630 N N . VAL A 1 80 ? -3.748 -5.418 11.982 1.00 80.31 80 VAL A N 1
ATOM 631 C CA . VAL A 1 80 ? -4.284 -4.344 12.833 1.00 80.31 80 VAL A CA 1
ATOM 632 C C . VAL A 1 80 ? -5.714 -4.020 12.407 1.00 80.31 80 VAL A C 1
ATOM 634 O O . VAL A 1 80 ? -6.623 -4.069 13.233 1.00 80.31 80 VAL A O 1
ATOM 637 N N . ARG A 1 81 ? -5.945 -3.821 11.102 1.00 77.00 81 ARG A N 1
ATOM 638 C CA . ARG A 1 81 ? -7.285 -3.502 10.597 1.00 77.00 81 ARG A CA 1
ATOM 639 C C . ARG A 1 81 ? -8.293 -4.629 10.823 1.00 77.00 81 ARG A C 1
ATOM 641 O O . ARG A 1 81 ? -9.460 -4.341 11.069 1.00 77.00 81 ARG A O 1
ATOM 648 N N . ASP A 1 82 ? -7.872 -5.888 10.747 1.00 83.88 82 ASP A N 1
ATOM 649 C CA . ASP A 1 82 ? -8.754 -7.028 11.020 1.00 83.88 82 ASP A CA 1
ATOM 650 C C . ASP A 1 82 ? -9.274 -6.996 12.470 1.00 83.88 82 ASP A C 1
ATOM 652 O O . ASP A 1 82 ? -10.443 -7.300 12.718 1.00 83.88 82 ASP A O 1
ATOM 656 N N . ARG A 1 83 ? -8.441 -6.557 13.425 1.00 82.75 83 ARG A N 1
ATOM 657 C CA . ARG A 1 83 ? -8.846 -6.361 14.827 1.00 82.75 83 ARG A CA 1
ATOM 658 C C . ARG A 1 83 ? -9.815 -5.190 14.977 1.00 82.75 83 ARG A C 1
ATOM 660 O O . ARG A 1 83 ? -10.820 -5.349 15.666 1.00 82.75 83 ARG A O 1
ATOM 667 N N . ASP A 1 84 ? -9.567 -4.069 14.301 1.00 81.44 84 ASP A N 1
ATOM 668 C CA . ASP A 1 84 ? -10.467 -2.904 14.337 1.00 81.44 84 ASP A CA 1
ATOM 669 C C . ASP A 1 84 ? -11.864 -3.256 13.810 1.00 81.44 84 ASP A C 1
ATOM 671 O O . ASP A 1 84 ? -12.870 -2.981 14.463 1.00 81.44 84 ASP A O 1
ATOM 675 N N . VAL A 1 85 ? -11.924 -3.945 12.666 1.00 85.25 85 VAL A N 1
ATOM 676 C CA . VAL A 1 85 ? -13.180 -4.418 12.063 1.00 85.25 85 VAL A CA 1
ATOM 677 C C . VAL A 1 85 ? -13.902 -5.384 13.004 1.00 85.25 85 VAL A C 1
ATOM 679 O O . VAL A 1 85 ? -15.121 -5.314 13.155 1.00 85.25 85 VAL A O 1
ATOM 682 N N . MET A 1 86 ? -13.171 -6.268 13.689 1.00 89.56 86 MET A N 1
ATOM 683 C CA . MET A 1 86 ? -13.776 -7.175 14.663 1.00 89.56 86 MET A CA 1
ATOM 684 C C . MET A 1 86 ? -14.371 -6.431 15.865 1.00 89.56 86 MET A C 1
ATOM 686 O O . MET A 1 86 ? -15.475 -6.766 16.296 1.00 89.56 86 MET A O 1
ATOM 690 N N . ILE A 1 87 ? -13.680 -5.417 16.392 1.00 87.94 87 ILE A N 1
ATOM 691 C CA . ILE A 1 87 ? -14.188 -4.577 17.486 1.00 87.94 87 ILE A CA 1
ATOM 692 C C . ILE A 1 87 ? -15.462 -3.847 17.046 1.00 87.94 87 ILE A C 1
ATOM 694 O O . ILE A 1 87 ? -16.459 -3.888 17.768 1.00 87.94 87 ILE A O 1
ATOM 698 N N . GLU A 1 88 ? -15.461 -3.243 15.857 1.00 87.62 88 GLU A N 1
ATOM 699 C CA . GLU A 1 88 ? -16.623 -2.557 15.281 1.00 87.62 88 GLU A CA 1
ATOM 700 C C . GLU A 1 88 ? -17.837 -3.496 15.179 1.00 87.62 88 GLU A C 1
ATOM 702 O O . GLU A 1 88 ? -18.925 -3.177 15.667 1.00 87.62 88 GLU A O 1
ATOM 707 N N . HIS A 1 89 ? -17.641 -4.706 14.645 1.00 89.75 89 HIS A N 1
ATOM 708 C CA . HIS A 1 89 ? -18.700 -5.712 14.549 1.00 89.75 89 HIS A CA 1
ATOM 709 C C . HIS A 1 89 ? -19.234 -6.159 15.914 1.00 89.75 89 HIS A C 1
ATOM 711 O O . HIS A 1 89 ? -20.448 -6.316 16.078 1.00 89.75 89 HIS A O 1
ATOM 717 N N . LEU A 1 90 ? -1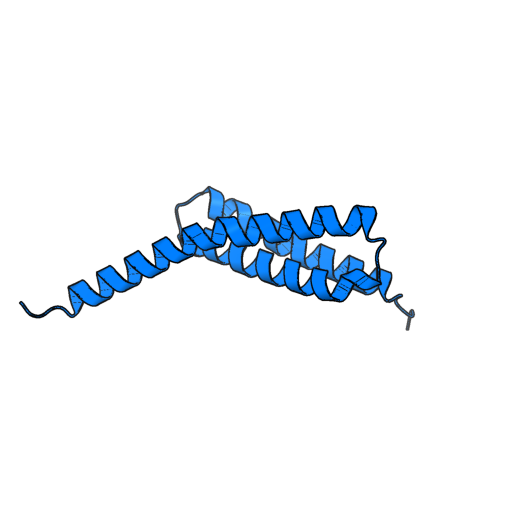8.360 -6.370 16.902 1.00 92.31 90 LEU A N 1
ATOM 718 C CA . LEU A 1 90 ? -18.768 -6.770 18.251 1.00 92.31 90 LEU A CA 1
ATOM 719 C C . LEU A 1 90 ? -19.588 -5.673 18.941 1.00 92.31 90 LEU A C 1
ATOM 721 O O . LEU A 1 90 ? -20.591 -5.977 19.589 1.00 92.31 90 LEU A O 1
ATOM 725 N N . LEU A 1 91 ? -19.204 -4.405 18.777 1.00 91.06 91 LEU A N 1
ATOM 726 C CA . LEU A 1 91 ? -19.934 -3.263 19.331 1.00 91.06 91 LEU A CA 1
ATOM 727 C C . LEU A 1 91 ? -21.323 -3.116 18.699 1.00 91.06 91 LEU A C 1
ATOM 729 O O . LEU A 1 91 ? -22.305 -3.015 19.435 1.00 91.06 91 LEU A O 1
ATOM 733 N N . ALA A 1 92 ? -21.416 -3.195 17.369 1.00 91.06 92 ALA A N 1
ATOM 734 C CA . ALA A 1 92 ? -22.690 -3.147 16.646 1.00 91.06 92 ALA A CA 1
ATOM 735 C C . ALA A 1 92 ? -23.622 -4.313 17.029 1.00 91.06 92 ALA A C 1
ATOM 737 O O . ALA A 1 92 ? -24.834 -4.148 17.190 1.00 91.06 92 ALA A O 1
ATOM 738 N N . THR A 1 93 ? -23.052 -5.504 17.231 1.00 91.81 93 THR A N 1
ATOM 739 C CA . THR A 1 93 ? -23.811 -6.678 17.684 1.00 91.81 93 THR A CA 1
ATOM 740 C C . THR A 1 93 ? -24.333 -6.489 19.108 1.00 91.81 93 THR A C 1
ATOM 742 O O . THR A 1 93 ? -25.479 -6.821 19.387 1.00 91.81 93 THR A O 1
ATOM 745 N N . ARG A 1 94 ? -23.527 -5.925 20.017 1.00 90.62 94 ARG A N 1
ATOM 746 C CA . ARG A 1 94 ? -23.952 -5.645 21.397 1.00 90.62 94 ARG A CA 1
ATOM 747 C C . ARG A 1 94 ? -25.122 -4.664 21.453 1.00 90.62 94 ARG A C 1
ATOM 749 O O . ARG A 1 94 ? -26.012 -4.842 22.271 1.00 90.62 94 ARG A O 1
ATOM 756 N N . GLU A 1 95 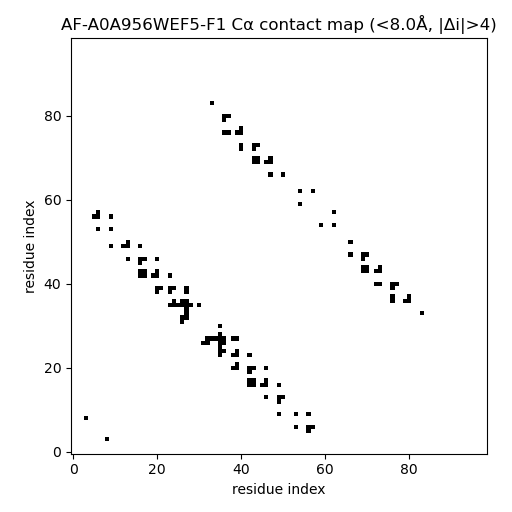? -25.112 -3.632 20.615 1.00 88.56 95 GLU A N 1
ATOM 757 C CA . GLU A 1 95 ? -26.174 -2.618 20.584 1.00 88.56 95 GLU A CA 1
ATOM 758 C C . GLU A 1 95 ? -27.501 -3.163 20.033 1.00 88.56 95 GLU A C 1
ATOM 760 O O . GLU A 1 95 ? -28.573 -2.741 20.455 1.00 88.56 95 GLU A O 1
ATOM 765 N N . SER A 1 96 ? -27.429 -4.144 19.132 1.00 89.56 96 SER A N 1
ATOM 766 C CA . SER A 1 96 ? -28.594 -4.830 18.561 1.00 89.56 96 SER A CA 1
ATOM 767 C C . SER A 1 96 ? -29.008 -6.095 19.324 1.00 89.56 96 SER A C 1
ATOM 769 O O . SER A 1 96 ? -29.957 -6.772 18.918 1.00 89.56 96 SER A O 1
ATOM 771 N N . ALA A 1 97 ? -28.321 -6.428 20.422 1.00 80.06 97 ALA A N 1
ATOM 772 C CA . ALA A 1 97 ? -28.616 -7.616 21.209 1.00 80.06 97 ALA A CA 1
ATOM 773 C C . ALA A 1 97 ? -29.952 -7.458 21.967 1.00 80.06 97 ALA A C 1
ATOM 775 O O . ALA A 1 97 ? -30.203 -6.400 22.550 1.00 80.06 97 ALA A O 1
ATOM 776 N N . PRO A 1 98 ? -30.808 -8.498 21.994 1.00 77.50 98 PRO A N 1
ATOM 777 C CA . PRO A 1 98 ? -31.985 -8.510 22.854 1.00 77.50 98 PRO A CA 1
ATOM 778 C C . PRO A 1 98 ? -31.592 -8.367 24.337 1.00 77.50 98 PRO A C 1
ATOM 780 O O . PRO A 1 98 ? -30.502 -8.818 24.704 1.00 77.50 98 PRO A O 1
ATOM 783 N N . PRO A 1 99 ? -32.458 -7.765 25.174 1.00 71.62 99 PRO A N 1
ATOM 784 C CA . PRO A 1 99 ? -32.229 -7.637 26.613 1.00 71.62 99 PRO A CA 1
ATOM 785 C C . PRO A 1 99 ? -32.126 -8.986 27.337 1.00 71.62 99 PRO A C 1
ATOM 787 O O . PRO A 1 99 ? -32.761 -9.966 26.879 1.00 71.62 99 PRO A O 1
#

Sequence (99 aa):
MTEISYRDAMRSLIGERWESVWEAIPRAIEGADIEGVHDVRVASRRLRAAMDVAEPAFPASWYRPLHRTAKAITSELGEVRDRDVMIEHLLATRESAPP